Protein AF-A0A938ENZ3-F1 (afdb_monomer)

Solvent-accessible surface area (backbone atoms only — not comparable to full-atom values): 5505 Å² total; per-residue (Å²): 132,90,77,80,47,74,41,58,56,51,38,52,50,53,47,48,68,53,47,51,57,51,51,48,54,50,50,55,50,48,54,49,38,52,46,20,44,28,59,21,42,69,31,79,98,47,103,47,74,38,83,56,72,32,67,70,53,24,50,49,37,61,70,53,47,46,56,52,54,51,50,54,49,51,51,52,48,47,67,54,48,53,56,53,45,52,49,41,47,52,52,41,56,54,57,55,63,74,74,110

pLDDT: mean 84.16, std 10.74, range [41.88, 94.94]

Foldseek 3Di:
DPCCDPLVVQLVVVCCVPVVVVCVVVVVLLVQQLVCQAAWADRPPDPDGGPGGDPVSSVCCVPPVSVVVVVVVVVVVCVVSVVVSVVSNVVSVVVVVVVD

Mean predicted aligned error: 7.6 Å

Sequence (100 aa):
MSGDTRGERLANTIAAIIGIPLALVFGVWMIWITWTAFAGGQAPYFPIAFDGVSIGRGLLWLIVVDPIVMTVAYWIFMLVMLPVIGLAAGAGALADRRRK

Secondary structure (DSSP, 8-state):
-----HHHHHHHHHHHHHHHHHHHHHHHHHHHHHHHHHH-EEPTTSS-EE-S--HHHHHHIIIIIHHHHHHHHHHHHHHHHHHHHHHHHHHHHHHHHTT-

Radius of gyration: 20.04 Å; Cα contacts (8 Å, |Δi|>4): 64; chains: 1; bounding box: 52×17×56 Å

Nearest PDB structures (foldseek):
  3x39-assembly2_B-3  TM=3.668E-01  e=1.898E+00  Pseudomonas aeruginosa PAO1
  6eml-assembly1_B  TM=2.793E-01  e=8.162E+00  Saccharomyces cerevisiae S288C

Structure (mmCIF, N/CA/C/O backbone):
data_AF-A0A938ENZ3-F1
#
_entry.id   AF-A0A938ENZ3-F1
#
loop_
_atom_site.group_PDB
_atom_site.id
_atom_site.type_symbol
_atom_site.label_atom_id
_atom_site.label_alt_id
_atom_site.label_comp_id
_atom_site.label_asym_id
_atom_site.label_entity_id
_atom_site.label_seq_id
_atom_site.pdbx_PDB_ins_code
_atom_site.Cartn_x
_atom_site.Cartn_y
_atom_site.Cartn_z
_atom_site.occupancy
_atom_site.B_iso_or_equiv
_atom_site.auth_seq_id
_atom_site.auth_comp_id
_atom_site.auth_asym_id
_atom_site.auth_atom_id
_atom_site.pdbx_PDB_model_num
ATOM 1 N N . MET A 1 1 ? 34.687 -5.821 -14.947 1.00 41.88 1 MET A N 1
ATOM 2 C CA . MET A 1 1 ? 34.359 -4.750 -15.912 1.00 41.88 1 MET A CA 1
ATOM 3 C C . MET A 1 1 ? 32.852 -4.566 -15.903 1.00 41.88 1 MET A C 1
ATOM 5 O O . MET A 1 1 ? 32.142 -5.436 -16.384 1.00 41.88 1 MET A O 1
ATOM 9 N N . SER A 1 2 ? 32.380 -3.502 -15.252 1.00 49.41 2 SER A N 1
ATOM 10 C CA . SER A 1 2 ? 30.967 -3.144 -15.106 1.00 49.41 2 SER A CA 1
ATOM 11 C C . SER A 1 2 ? 30.416 -2.636 -16.442 1.00 49.41 2 SER A C 1
ATOM 13 O O . SER A 1 2 ? 30.485 -1.444 -16.745 1.00 49.41 2 SER A O 1
ATOM 15 N N . GLY A 1 3 ? 29.927 -3.552 -17.274 1.00 48.31 3 GLY A N 1
ATOM 16 C CA . GLY A 1 3 ? 29.138 -3.217 -18.454 1.00 48.31 3 GLY A CA 1
ATOM 17 C C . GLY A 1 3 ? 27.719 -2.880 -18.029 1.00 48.31 3 GLY A C 1
ATOM 18 O O . GLY A 1 3 ? 26.822 -3.673 -18.259 1.00 48.31 3 GLY A O 1
ATOM 19 N N . ASP A 1 4 ? 27.554 -1.736 -17.371 1.00 58.47 4 ASP A N 1
ATOM 20 C CA . ASP A 1 4 ? 26.260 -1.161 -17.014 1.00 58.47 4 ASP A CA 1
ATOM 21 C C . ASP A 1 4 ? 25.587 -0.749 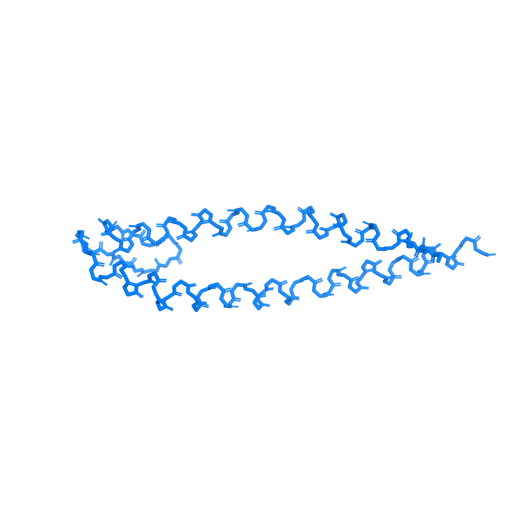-18.331 1.00 58.47 4 ASP A C 1
ATOM 23 O O . ASP A 1 4 ? 25.880 0.299 -18.924 1.00 58.47 4 ASP A O 1
ATOM 27 N N . THR A 1 5 ? 24.816 -1.674 -18.900 1.00 67.94 5 THR A N 1
ATOM 28 C CA . THR A 1 5 ? 24.294 -1.516 -20.256 1.00 67.94 5 THR A CA 1
ATOM 29 C C . THR A 1 5 ? 23.236 -0.423 -20.234 1.00 67.94 5 THR A C 1
ATOM 31 O O . THR A 1 5 ? 22.451 -0.293 -19.301 1.00 67.94 5 THR A O 1
ATOM 34 N N . ARG A 1 6 ? 23.174 0.404 -21.280 1.00 66.00 6 ARG A N 1
ATOM 35 C CA . ARG A 1 6 ? 22.204 1.510 -21.400 1.00 66.00 6 ARG A CA 1
ATOM 36 C C . ARG A 1 6 ? 20.750 1.081 -21.108 1.00 66.00 6 ARG A C 1
ATOM 38 O O . ARG A 1 6 ? 19.950 1.909 -20.679 1.00 66.00 6 ARG A O 1
ATOM 45 N N . GLY A 1 7 ? 20.435 -0.202 -21.316 1.00 66.50 7 GLY A N 1
ATOM 46 C CA . GLY A 1 7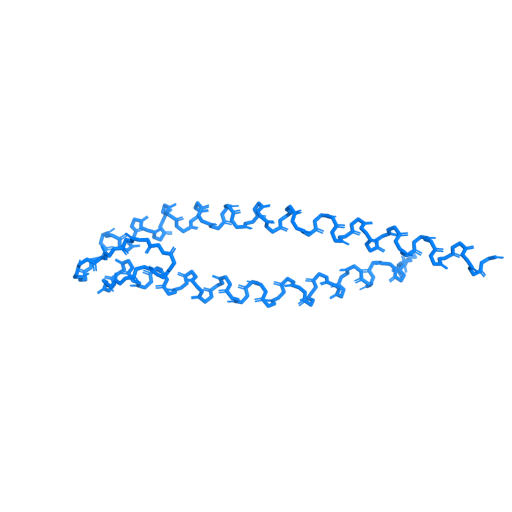 ? 19.171 -0.840 -20.948 1.00 66.50 7 GLY A CA 1
ATOM 47 C C . GLY A 1 7 ? 18.910 -0.928 -19.438 1.00 66.50 7 GLY A C 1
ATOM 48 O O . GLY A 1 7 ? 17.797 -0.620 -19.027 1.00 66.50 7 GLY A O 1
ATOM 49 N N . GLU A 1 8 ? 19.905 -1.250 -18.604 1.00 70.88 8 GLU A N 1
ATOM 50 C CA . GLU A 1 8 ? 19.770 -1.252 -17.133 1.00 70.88 8 GLU A CA 1
ATOM 51 C C . GLU A 1 8 ? 19.472 0.148 -16.599 1.00 70.88 8 GLU A C 1
ATOM 53 O O . GLU A 1 8 ? 18.591 0.325 -15.759 1.00 70.88 8 GLU A O 1
ATOM 58 N N . ARG A 1 9 ? 20.134 1.171 -17.152 1.00 77.44 9 ARG A N 1
ATOM 59 C CA . ARG A 1 9 ? 19.866 2.569 -16.785 1.00 77.44 9 ARG A CA 1
ATOM 60 C C . ARG A 1 9 ? 18.448 2.992 -17.147 1.00 77.44 9 ARG A C 1
ATOM 62 O O . ARG A 1 9 ? 17.775 3.591 -16.318 1.00 77.44 9 ARG A O 1
ATOM 69 N N . LEU A 1 10 ? 17.980 2.652 -18.351 1.00 75.94 10 LEU A N 1
ATOM 70 C CA . LEU A 1 10 ? 16.608 2.942 -18.779 1.00 75.94 10 LEU A CA 1
ATOM 71 C C . LEU A 1 10 ? 15.578 2.207 -17.917 1.00 75.94 10 LEU A C 1
ATOM 73 O O . LEU A 1 10 ? 14.618 2.832 -17.475 1.00 75.94 10 LEU A O 1
ATOM 77 N N . ALA A 1 11 ? 15.790 0.920 -17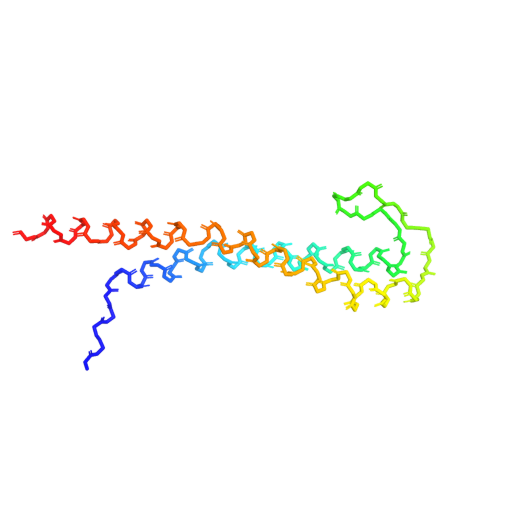.634 1.00 73.31 11 ALA A N 1
ATOM 78 C CA . ALA A 1 11 ? 14.909 0.142 -16.770 1.00 73.31 11 ALA A CA 1
ATOM 79 C C . ALA A 1 11 ? 14.842 0.734 -15.353 1.00 73.31 11 ALA A C 1
ATOM 81 O O . ALA A 1 11 ? 13.745 0.949 -14.840 1.00 73.31 11 ALA A O 1
ATOM 82 N N . ASN A 1 12 ? 15.986 1.095 -14.761 1.00 81.06 12 ASN A N 1
ATOM 83 C CA . ASN A 1 12 ? 16.034 1.746 -13.449 1.00 81.06 12 ASN A CA 1
ATOM 84 C C . ASN A 1 12 ? 15.370 3.127 -13.451 1.00 81.06 12 ASN A C 1
ATOM 86 O O . ASN A 1 12 ? 14.648 3.460 -12.516 1.00 81.06 12 ASN A O 1
ATOM 90 N N . THR A 1 13 ? 15.572 3.938 -14.494 1.00 84.56 13 THR A N 1
ATOM 91 C CA . THR A 1 13 ? 14.914 5.247 -14.605 1.00 84.56 13 THR A CA 1
ATOM 92 C C . THR A 1 13 ? 13.398 5.105 -14.736 1.00 84.56 13 THR A C 1
ATOM 94 O O . THR A 1 13 ? 12.667 5.796 -14.032 1.00 84.56 13 THR A O 1
ATOM 97 N N . ILE A 1 14 ? 12.909 4.188 -15.576 1.00 81.88 14 ILE A N 1
ATOM 98 C CA . ILE A 1 14 ? 11.469 3.928 -15.731 1.00 81.88 14 ILE A CA 1
ATOM 99 C C . ILE A 1 14 ? 10.877 3.415 -14.413 1.00 81.88 14 ILE A C 1
ATOM 101 O O . ILE A 1 14 ? 9.833 3.899 -13.976 1.00 81.88 14 ILE A O 1
ATOM 105 N N . ALA A 1 15 ? 11.573 2.493 -13.745 1.00 80.62 15 ALA A N 1
ATOM 106 C CA . ALA A 1 15 ? 11.167 1.977 -12.446 1.00 80.62 15 ALA A CA 1
ATOM 107 C C . ALA A 1 15 ? 11.096 3.071 -11.378 1.00 80.62 15 ALA A C 1
ATOM 109 O O . ALA A 1 15 ? 10.150 3.085 -10.600 1.00 80.62 15 ALA A O 1
ATOM 110 N N . ALA A 1 16 ? 12.038 4.014 -11.356 1.00 84.94 16 ALA A N 1
ATOM 111 C CA . ALA A 1 16 ? 12.006 5.133 -10.421 1.00 84.94 16 ALA A CA 1
ATOM 112 C C . ALA A 1 16 ? 10.855 6.109 -10.725 1.00 84.94 16 ALA A C 1
ATOM 114 O O . ALA A 1 16 ? 10.134 6.506 -9.811 1.00 84.94 16 ALA A O 1
ATOM 115 N N . ILE A 1 17 ? 10.648 6.459 -12.001 1.00 88.19 17 ILE A N 1
ATOM 116 C CA . ILE A 1 17 ? 9.602 7.403 -12.430 1.00 88.19 17 ILE A CA 1
ATOM 117 C C . ILE A 1 17 ? 8.203 6.874 -12.111 1.00 88.19 17 ILE A C 1
ATOM 119 O O . ILE A 1 17 ? 7.338 7.650 -11.723 1.00 88.19 17 ILE A O 1
ATOM 123 N N . ILE A 1 18 ? 7.971 5.572 -12.272 1.00 85.19 18 ILE A N 1
ATOM 124 C CA . ILE A 1 18 ? 6.661 4.965 -12.007 1.00 85.19 18 ILE A CA 1
ATOM 125 C C . ILE A 1 18 ? 6.554 4.545 -10.539 1.00 85.19 18 ILE A C 1
ATOM 127 O O . ILE A 1 18 ? 5.559 4.827 -9.876 1.00 85.19 18 ILE A O 1
ATOM 131 N N . GLY A 1 19 ? 7.586 3.887 -10.017 1.00 84.75 19 GLY A N 1
ATOM 132 C CA . GLY A 1 19 ? 7.577 3.271 -8.697 1.00 84.75 19 GLY A CA 1
ATOM 133 C C . GLY A 1 19 ? 7.513 4.275 -7.554 1.00 84.75 19 GLY A C 1
ATOM 134 O O . GLY A 1 19 ? 6.749 4.059 -6.618 1.00 84.75 19 GLY A O 1
ATOM 135 N N . ILE A 1 20 ? 8.257 5.386 -7.627 1.00 87.94 20 ILE A N 1
ATOM 136 C CA . ILE A 1 20 ? 8.297 6.367 -6.530 1.00 87.94 20 ILE A CA 1
ATOM 137 C C . ILE A 1 20 ? 6.934 7.053 -6.340 1.00 87.94 20 ILE A C 1
ATOM 139 O O . ILE A 1 20 ? 6.422 7.015 -5.219 1.00 87.94 20 ILE A O 1
ATOM 143 N N . PRO A 1 21 ? 6.291 7.635 -7.375 1.00 90.88 21 PRO A N 1
ATOM 144 C CA . PRO A 1 21 ? 4.968 8.233 -7.205 1.00 90.88 21 PRO A CA 1
ATOM 145 C C . PRO A 1 21 ? 3.929 7.224 -6.726 1.00 90.88 21 PRO A C 1
ATOM 147 O O . PRO A 1 21 ? 3.128 7.546 -5.851 1.00 90.88 21 PRO A O 1
ATOM 150 N N . LEU A 1 22 ? 3.965 5.994 -7.249 1.00 87.62 22 LEU A N 1
ATOM 151 C CA . LEU A 1 22 ? 3.022 4.957 -6.845 1.00 87.62 22 LEU A CA 1
ATOM 152 C C . LEU A 1 22 ? 3.194 4.588 -5.365 1.00 87.62 22 LEU A C 1
ATOM 154 O O . LEU A 1 22 ? 2.207 4.504 -4.638 1.00 87.62 22 LEU A O 1
ATOM 158 N N . ALA A 1 23 ? 4.439 4.432 -4.907 1.00 86.25 23 ALA A N 1
ATOM 159 C CA . ALA A 1 23 ? 4.751 4.154 -3.510 1.00 86.25 23 ALA A CA 1
ATOM 160 C C . ALA A 1 23 ? 4.296 5.289 -2.583 1.00 86.25 23 ALA A C 1
ATOM 162 O O . ALA A 1 23 ? 3.752 5.021 -1.514 1.00 86.25 23 ALA A O 1
ATOM 163 N N . LEU A 1 24 ? 4.465 6.550 -2.996 1.00 92.00 24 LEU A N 1
ATOM 164 C CA . LEU A 1 24 ? 4.002 7.708 -2.226 1.00 92.00 24 LEU A CA 1
ATOM 165 C C . LEU A 1 24 ? 2.477 7.751 -2.121 1.00 92.00 24 LEU A C 1
ATOM 167 O O . LEU A 1 24 ? 1.949 7.884 -1.019 1.00 92.00 24 LEU A O 1
ATOM 171 N N . VAL A 1 25 ? 1.766 7.602 -3.243 1.00 91.62 25 VAL A N 1
ATOM 172 C CA . VAL A 1 25 ? 0.294 7.581 -3.260 1.00 91.62 25 VAL A CA 1
ATOM 173 C C . VAL A 1 25 ? -0.229 6.445 -2.386 1.00 91.62 25 VAL A C 1
ATOM 175 O O . VAL A 1 25 ? -1.117 6.659 -1.562 1.00 91.62 25 VAL A O 1
ATOM 178 N N . PHE A 1 26 ? 0.360 5.256 -2.517 1.00 90.25 26 PHE A N 1
ATOM 179 C CA . PHE A 1 26 ? -0.033 4.097 -1.731 1.00 90.25 26 PHE A CA 1
ATOM 180 C C . PHE A 1 26 ? 0.274 4.278 -0.240 1.00 90.25 26 PHE A C 1
ATOM 182 O O . PHE A 1 26 ? -0.564 3.964 0.599 1.00 90.25 26 PHE A O 1
ATOM 189 N N . GLY A 1 27 ? 1.435 4.838 0.103 1.00 91.00 27 GLY A N 1
ATOM 190 C CA . GLY A 1 27 ? 1.820 5.122 1.484 1.00 91.00 27 GLY A CA 1
ATOM 191 C C . GLY A 1 27 ? 0.897 6.138 2.155 1.00 91.00 27 GLY A C 1
ATOM 192 O O . GLY A 1 27 ? 0.438 5.906 3.270 1.00 91.00 27 GLY A O 1
ATOM 193 N N . VAL A 1 28 ? 0.561 7.232 1.465 1.00 93.69 28 VAL A N 1
ATOM 194 C CA . VAL A 1 28 ? -0.393 8.235 1.970 1.00 93.69 28 VAL A CA 1
ATOM 195 C C . VAL A 1 28 ? -1.777 7.619 2.159 1.00 93.69 28 VAL A C 1
ATOM 197 O O . VAL A 1 28 ? -2.413 7.838 3.190 1.00 93.69 28 VAL A O 1
ATOM 200 N N . TRP A 1 29 ? -2.234 6.824 1.191 1.00 92.38 29 TRP A N 1
ATOM 201 C CA . TRP A 1 29 ? -3.520 6.145 1.284 1.00 92.38 29 TRP A CA 1
ATOM 202 C C . TRP A 1 29 ? -3.569 5.141 2.446 1.00 92.38 29 TRP A C 1
ATOM 204 O O . TRP A 1 29 ? -4.538 5.150 3.203 1.00 92.38 29 TRP A O 1
ATOM 214 N N . MET A 1 30 ? -2.506 4.353 2.643 1.00 91.62 30 MET A N 1
ATOM 215 C CA . MET A 1 30 ? -2.360 3.435 3.778 1.00 91.62 30 MET A CA 1
ATOM 216 C C . MET A 1 30 ? -2.420 4.178 5.113 1.00 91.62 30 MET A C 1
ATOM 218 O O . MET A 1 30 ? -3.219 3.840 5.976 1.00 91.62 30 MET A O 1
ATOM 222 N N . ILE A 1 31 ? -1.645 5.252 5.272 1.00 92.56 31 ILE A N 1
ATOM 223 C CA . ILE A 1 31 ? -1.666 6.050 6.506 1.00 92.56 31 ILE A CA 1
ATOM 224 C C . ILE A 1 31 ? -3.073 6.592 6.778 1.00 92.56 31 ILE A C 1
ATOM 226 O O . ILE A 1 31 ? -3.540 6.552 7.917 1.00 92.56 31 ILE A O 1
ATOM 230 N N . TRP A 1 32 ? -3.767 7.076 5.744 1.00 92.56 32 TRP A N 1
ATOM 231 C CA . TRP A 1 32 ? -5.124 7.587 5.893 1.00 92.56 32 TRP A CA 1
ATOM 232 C C . TRP A 1 32 ? -6.099 6.483 6.318 1.00 92.56 32 TRP A C 1
ATOM 234 O O . TRP A 1 32 ? -6.836 6.663 7.287 1.00 92.56 32 TRP A O 1
ATOM 244 N N . ILE A 1 33 ? -6.099 5.320 5.666 1.00 91.81 33 ILE A N 1
ATOM 245 C CA . ILE A 1 33 ? -7.031 4.256 6.049 1.00 91.81 33 ILE A CA 1
ATOM 246 C C . ILE A 1 33 ? -6.741 3.717 7.455 1.00 91.81 33 ILE A C 1
ATOM 248 O O . ILE A 1 33 ? -7.671 3.577 8.253 1.00 91.81 33 ILE A O 1
ATOM 252 N N . THR A 1 34 ? -5.469 3.540 7.816 1.00 92.56 34 THR A N 1
ATOM 253 C CA . THR A 1 34 ? -5.071 3.154 9.173 1.00 92.56 34 THR A CA 1
ATOM 254 C C . THR A 1 34 ? -5.534 4.206 10.181 1.00 92.56 34 THR A C 1
ATOM 256 O O . THR A 1 34 ? -6.115 3.860 11.208 1.00 92.56 34 THR A O 1
ATOM 259 N N . TRP A 1 35 ? -5.397 5.500 9.870 1.00 92.88 35 TRP A N 1
ATOM 260 C CA . TRP A 1 35 ? -5.942 6.574 10.704 1.00 92.88 35 TRP A CA 1
ATOM 261 C C . TRP A 1 35 ? -7.458 6.452 10.896 1.00 92.88 35 TRP A C 1
ATOM 263 O O . TRP A 1 35 ? -7.930 6.538 12.029 1.00 92.88 35 TRP A O 1
ATOM 273 N N . THR A 1 36 ? -8.228 6.192 9.833 1.00 93.00 36 THR A N 1
ATOM 274 C CA . THR A 1 36 ? -9.686 5.999 9.956 1.00 93.00 36 THR A CA 1
ATOM 275 C C . THR A 1 36 ? -10.047 4.781 10.808 1.00 93.00 36 THR A C 1
ATOM 277 O O . THR A 1 36 ? -11.043 4.816 11.530 1.00 93.00 36 THR A O 1
ATOM 280 N N . ALA A 1 37 ? -9.212 3.737 10.823 1.00 91.94 37 ALA A N 1
ATOM 281 C CA . ALA A 1 37 ? -9.410 2.592 11.707 1.00 91.94 37 ALA A CA 1
ATOM 282 C C . ALA A 1 37 ? -9.272 2.980 13.194 1.00 91.94 37 ALA A C 1
ATOM 284 O O . ALA A 1 37 ? -10.049 2.493 14.023 1.00 91.94 37 ALA A O 1
AT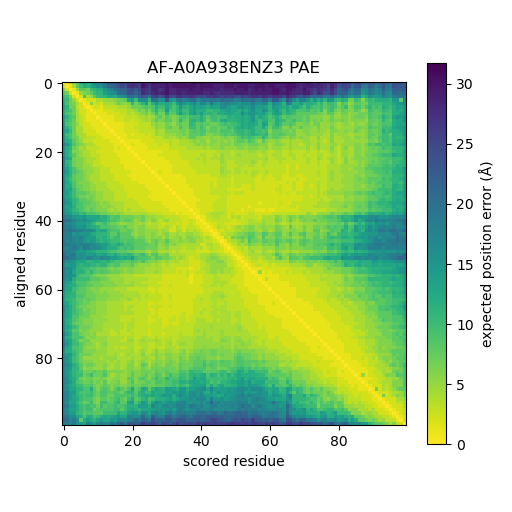OM 285 N N . PHE A 1 38 ? -8.353 3.895 13.534 1.00 94.25 38 PHE A N 1
ATOM 286 C CA . PHE A 1 38 ? -8.183 4.416 14.897 1.00 94.25 38 PHE A CA 1
ATOM 287 C C . PHE A 1 38 ? -9.234 5.461 15.274 1.00 94.25 38 PHE A C 1
ATOM 289 O O . PHE A 1 38 ? -9.895 5.314 16.300 1.00 94.25 38 PHE A O 1
ATOM 296 N N . ALA A 1 39 ? -9.378 6.513 14.470 1.00 93.31 39 ALA A N 1
ATOM 297 C CA . ALA A 1 39 ? -10.160 7.700 14.808 1.00 93.31 39 ALA A CA 1
ATOM 298 C C . ALA A 1 39 ? -11.655 7.582 14.463 1.00 93.31 39 ALA A C 1
ATOM 300 O O . ALA A 1 39 ? -12.456 8.384 14.941 1.00 93.31 39 ALA A O 1
ATOM 301 N N . GLY A 1 40 ? -12.029 6.587 13.656 1.00 88.81 40 GLY A N 1
ATOM 302 C CA . GLY A 1 40 ? -13.352 6.519 13.046 1.00 88.81 40 GLY A CA 1
ATOM 303 C C . GLY A 1 40 ? -13.442 7.377 11.778 1.00 88.81 40 GLY A C 1
ATOM 304 O O . GLY A 1 40 ? -12.535 8.144 11.448 1.00 88.81 40 GLY A O 1
ATOM 305 N N . GLY A 1 41 ? -14.542 7.224 11.046 1.00 90.06 41 GLY A N 1
ATOM 306 C CA . GLY A 1 41 ? -14.795 7.868 9.760 1.00 90.06 41 GLY A CA 1
ATOM 307 C C . GLY A 1 41 ? -14.946 6.872 8.611 1.00 90.06 41 GLY A C 1
ATOM 308 O O . GLY A 1 41 ? -14.912 5.655 8.793 1.00 90.06 41 GLY A O 1
ATOM 309 N N . GLN A 1 42 ? -15.133 7.405 7.407 1.00 90.75 42 GLN A N 1
ATOM 310 C CA . GLN A 1 42 ? -15.251 6.598 6.197 1.00 90.75 42 GLN A CA 1
ATOM 311 C C . GLN A 1 42 ? -13.867 6.147 5.730 1.00 90.75 42 GLN A C 1
ATOM 313 O O . GLN A 1 42 ? -13.009 6.986 5.449 1.00 90.75 42 GLN A O 1
ATOM 318 N N . ALA A 1 43 ? -13.670 4.836 5.587 1.00 85.44 43 ALA A N 1
ATOM 319 C CA . ALA A 1 43 ? -12.455 4.306 4.988 1.00 85.44 43 ALA A CA 1
ATOM 320 C C . ALA A 1 43 ? -12.368 4.745 3.509 1.00 85.44 43 ALA A C 1
ATOM 322 O O . ALA A 1 43 ? -13.308 4.506 2.741 1.00 85.44 43 ALA A O 1
ATOM 323 N N . PRO A 1 44 ? -11.272 5.392 3.072 1.00 81.81 44 PRO A N 1
ATOM 324 C CA . PRO A 1 44 ? -11.161 5.895 1.708 1.00 81.81 44 PRO A CA 1
ATOM 325 C C . PRO A 1 44 ? -11.157 4.734 0.706 1.00 81.81 44 PRO A C 1
ATOM 327 O O . PRO A 1 44 ? -10.331 3.828 0.802 1.00 81.81 44 PRO A O 1
ATOM 330 N N . TYR A 1 45 ? -12.064 4.794 -0.275 1.00 82.56 45 TYR A N 1
ATOM 331 C CA . TYR A 1 45 ? -12.277 3.784 -1.327 1.00 82.56 45 TYR A CA 1
ATOM 332 C C . TYR A 1 45 ? -12.810 2.419 -0.858 1.00 82.56 45 TYR A C 1
ATOM 334 O O . TYR A 1 45 ? -12.964 1.518 -1.681 1.00 82.56 45 TYR A O 1
ATOM 342 N N . PHE A 1 46 ? -13.175 2.275 0.418 1.00 79.81 46 PHE A N 1
ATOM 343 C CA . PHE A 1 46 ? -13.936 1.126 0.909 1.00 79.81 46 PHE A CA 1
ATOM 344 C C . PHE A 1 46 ? -15.354 1.556 1.291 1.00 79.81 46 PHE A C 1
ATOM 346 O O . PHE A 1 46 ? -15.526 2.632 1.860 1.00 79.81 46 PHE A O 1
ATOM 353 N N . PRO A 1 47 ? -16.382 0.723 1.061 1.00 83.81 47 PRO A N 1
ATOM 354 C CA . PRO A 1 47 ? -17.750 0.994 1.502 1.00 83.81 47 PRO A CA 1
ATOM 355 C C . PRO A 1 47 ? -17.938 0.673 2.999 1.00 83.81 47 PRO A C 1
ATOM 357 O O . PRO A 1 47 ? -18.956 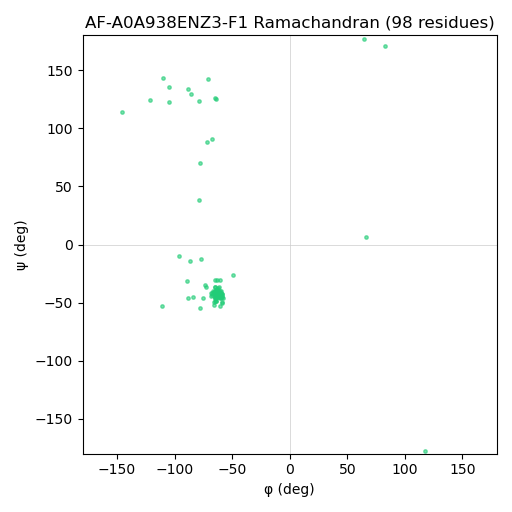0.118 3.396 1.00 83.81 47 PRO A O 1
ATOM 360 N N . ILE A 1 48 ? -16.936 0.970 3.831 1.00 84.94 48 ILE A N 1
ATOM 361 C CA . ILE A 1 48 ? -16.915 0.651 5.262 1.00 84.94 48 ILE A CA 1
ATOM 362 C C . ILE A 1 48 ? -16.766 1.958 6.041 1.00 84.94 48 ILE A C 1
ATOM 364 O O . ILE A 1 48 ? -15.821 2.716 5.818 1.00 84.94 48 ILE A O 1
ATOM 368 N N . ALA A 1 49 ? -17.703 2.203 6.954 1.00 87.75 49 ALA A N 1
ATOM 369 C CA . ALA A 1 49 ? -17.652 3.306 7.901 1.00 87.75 49 ALA A CA 1
ATOM 370 C C . ALA A 1 49 ? -17.275 2.773 9.283 1.00 87.75 49 ALA A C 1
ATOM 372 O O . ALA A 1 49 ? -17.787 1.745 9.730 1.00 87.75 49 ALA A O 1
ATOM 373 N N . PHE A 1 50 ? -16.369 3.472 9.954 1.00 89.06 50 PHE A N 1
ATOM 374 C CA . PHE A 1 50 ? -15.962 3.163 11.313 1.00 89.06 50 PHE A CA 1
ATOM 375 C C . PHE A 1 50 ? -16.569 4.165 12.284 1.00 89.06 50 PHE A C 1
ATOM 377 O O . PHE A 1 50 ? -16.293 5.360 12.200 1.00 89.06 50 PHE A O 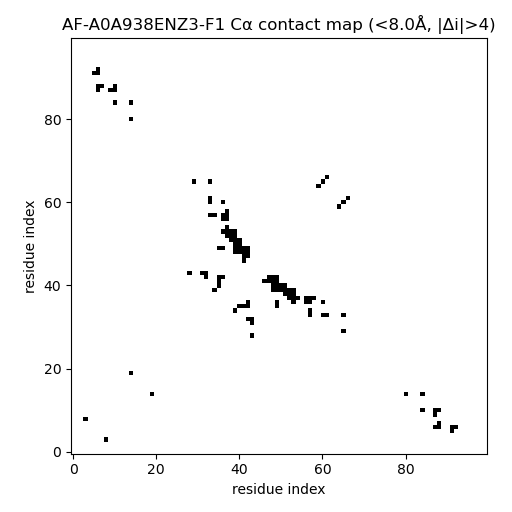1
ATOM 384 N N . ASP A 1 51 ? -17.327 3.673 13.257 1.00 89.62 51 ASP A N 1
ATOM 385 C CA . ASP A 1 51 ? -17.890 4.529 14.297 1.00 89.62 51 ASP A CA 1
ATOM 386 C C . ASP A 1 51 ? -16.925 4.676 15.477 1.00 89.62 51 ASP A C 1
ATOM 388 O O . ASP A 1 51 ? -16.355 3.690 15.964 1.00 89.62 51 ASP A O 1
ATOM 392 N N . GLY A 1 52 ? -16.758 5.921 15.932 1.00 88.12 52 GLY A N 1
ATOM 393 C CA . GLY A 1 52 ? -15.999 6.291 17.129 1.00 88.12 52 GLY A CA 1
ATOM 394 C C . GLY A 1 52 ? -14.497 5.991 17.083 1.00 88.12 52 GLY A C 1
ATOM 395 O O . GLY A 1 52 ? -13.975 5.399 16.139 1.00 88.12 52 GLY A O 1
ATOM 396 N N . VAL A 1 53 ? -13.795 6.386 18.147 1.00 92.56 53 VAL A N 1
ATOM 397 C CA . VAL A 1 53 ? -12.361 6.115 18.330 1.00 92.56 53 VAL A CA 1
ATOM 398 C C . VAL A 1 53 ? -12.175 4.737 18.971 1.00 92.56 53 VAL A C 1
ATOM 400 O O . VAL A 1 53 ? -12.785 4.449 19.999 1.00 92.56 53 VAL A O 1
ATOM 403 N N . SER A 1 54 ? -11.324 3.881 18.396 1.00 93.94 54 SER 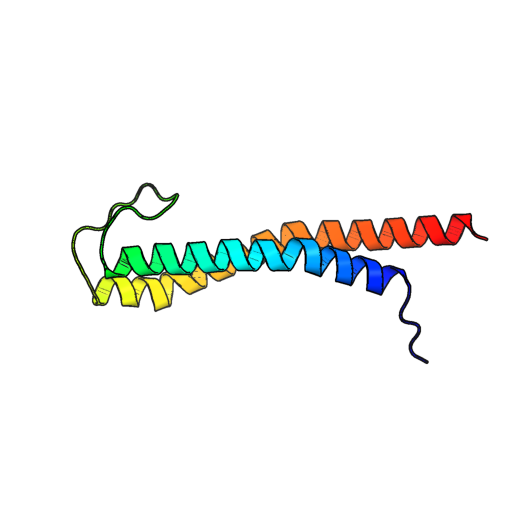A N 1
ATOM 404 C CA . SER A 1 54 ? -11.052 2.537 18.926 1.00 93.94 54 SER A CA 1
ATOM 405 C C . 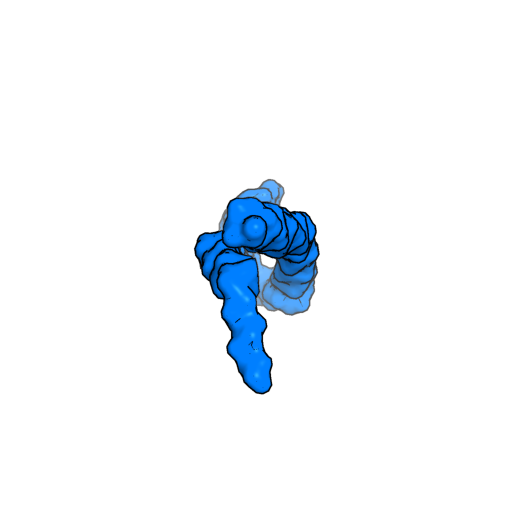SER A 1 54 ? -9.607 2.098 18.701 1.00 93.94 54 SER A C 1
ATOM 407 O O . SER A 1 54 ? -9.179 1.837 17.576 1.00 93.94 54 SER A O 1
ATOM 409 N N . ILE A 1 55 ? -8.865 1.943 19.803 1.00 92.62 55 ILE A N 1
ATOM 410 C CA . ILE A 1 55 ? -7.473 1.469 19.781 1.00 92.62 55 ILE A CA 1
ATOM 411 C C . ILE A 1 55 ? -7.406 0.002 19.341 1.00 92.62 55 ILE A C 1
ATOM 413 O O . ILE A 1 55 ? -6.568 -0.347 18.518 1.00 92.62 55 ILE A O 1
ATOM 417 N N . GLY A 1 56 ? -8.301 -0.856 19.844 1.00 93.38 56 GLY A N 1
ATOM 418 C CA . GLY A 1 56 ? -8.300 -2.284 19.505 1.00 93.38 56 GLY A CA 1
ATOM 419 C C . GLY A 1 56 ? -8.544 -2.536 18.016 1.00 93.38 56 GLY A C 1
ATOM 420 O O . GLY A 1 56 ? -7.851 -3.347 17.406 1.00 93.38 56 GLY A O 1
ATOM 421 N N . ARG A 1 57 ? -9.473 -1.784 17.409 1.00 92.25 57 ARG A N 1
ATOM 422 C CA . ARG A 1 57 ? -9.726 -1.837 15.963 1.00 92.25 57 ARG A CA 1
ATOM 423 C C . ARG A 1 57 ? -8.518 -1.348 15.170 1.00 92.25 57 ARG A C 1
ATOM 425 O O . ARG A 1 57 ? -8.111 -2.023 14.231 1.00 92.25 57 ARG A O 1
ATOM 432 N N . GLY A 1 58 ? -7.932 -0.219 15.570 1.00 93.00 58 GLY A N 1
ATOM 433 C CA . GLY A 1 58 ? -6.737 0.318 14.923 1.00 93.00 58 GLY A CA 1
ATOM 434 C C . GLY A 1 58 ? -5.536 -0.631 14.993 1.00 93.00 58 GLY A C 1
ATOM 435 O O . GLY A 1 58 ? -4.866 -0.835 13.987 1.00 93.00 58 GLY A O 1
ATOM 436 N N . LEU A 1 59 ? -5.295 -1.283 16.137 1.00 94.94 59 LEU A N 1
ATOM 437 C CA . LEU A 1 59 ? -4.213 -2.264 16.284 1.00 94.94 59 LEU A CA 1
ATOM 438 C C . LEU A 1 59 ? -4.459 -3.537 15.468 1.00 94.94 59 LEU A C 1
ATOM 440 O O . LEU A 1 59 ? -3.535 -4.026 14.825 1.00 94.94 59 LEU A O 1
ATOM 444 N N . LEU A 1 60 ? -5.690 -4.061 15.453 1.00 93.00 60 LEU A N 1
ATOM 445 C CA . LEU A 1 60 ? -6.041 -5.204 14.604 1.00 93.00 60 LEU A CA 1
ATOM 446 C C . LEU A 1 60 ? -5.827 -4.862 13.129 1.00 93.00 60 LEU A C 1
ATOM 448 O O . LEU A 1 60 ? -5.260 -5.660 12.386 1.00 93.00 60 LEU A O 1
ATOM 452 N N . TRP A 1 61 ? -6.235 -3.662 12.719 1.00 92.50 61 TRP A N 1
ATOM 453 C CA . TRP A 1 61 ? -6.020 -3.174 11.365 1.00 92.50 61 TRP A CA 1
ATOM 454 C C . TRP A 1 61 ? -4.527 -3.101 11.025 1.00 92.50 61 TRP A C 1
ATOM 456 O O . TRP A 1 61 ? -4.088 -3.729 10.068 1.00 92.50 61 TRP A O 1
ATOM 466 N N . LEU A 1 62 ? -3.735 -2.430 11.861 1.00 93.69 62 LEU A N 1
ATOM 467 C CA . LEU A 1 62 ? -2.297 -2.248 11.660 1.00 93.69 62 LEU A CA 1
ATOM 468 C C . LEU A 1 62 ? -1.517 -3.575 11.626 1.00 93.69 62 LEU A C 1
ATOM 470 O O . LEU A 1 62 ? -0.550 -3.707 10.883 1.00 93.69 62 LEU A O 1
ATOM 474 N N . ILE A 1 63 ? -1.906 -4.560 12.439 1.00 94.06 63 ILE A N 1
ATOM 475 C CA . ILE A 1 63 ? -1.164 -5.825 12.579 1.00 94.06 63 ILE A CA 1
ATOM 476 C C . ILE A 1 63 ? -1.625 -6.879 11.568 1.00 94.06 63 ILE A C 1
ATOM 478 O O . ILE A 1 63 ? -0.826 -7.717 11.157 1.00 94.06 63 ILE A O 1
ATOM 482 N N . VAL A 1 64 ? -2.900 -6.873 11.175 1.00 94.56 64 VAL A N 1
ATOM 483 C CA . VAL A 1 64 ? -3.480 -7.927 10.327 1.00 94.56 64 VAL A CA 1
ATOM 484 C C . VAL A 1 64 ? -3.814 -7.400 8.941 1.00 94.56 64 VAL A C 1
ATOM 486 O O . VAL A 1 64 ? -3.385 -7.975 7.943 1.00 94.56 64 VAL A O 1
ATOM 489 N N . VAL A 1 65 ? -4.575 -6.310 8.865 1.00 91.44 65 VAL A N 1
ATOM 490 C CA . VAL A 1 65 ? -5.100 -5.804 7.593 1.00 91.44 65 VAL A CA 1
ATOM 491 C C . VAL A 1 65 ? -4.004 -5.118 6.787 1.00 91.44 65 VAL A C 1
ATOM 493 O O . VAL A 1 65 ? -3.849 -5.431 5.609 1.00 91.44 65 VAL A O 1
ATOM 496 N N . ASP A 1 66 ? -3.198 -4.259 7.409 1.00 91.38 66 ASP A N 1
ATOM 497 C CA . ASP A 1 66 ? -2.152 -3.512 6.708 1.00 91.38 66 ASP A CA 1
ATOM 498 C C . ASP A 1 66 ? -1.121 -4.429 6.020 1.00 91.38 66 ASP A C 1
ATOM 500 O O . ASP A 1 66 ? -0.841 -4.208 4.839 1.00 91.38 66 ASP A O 1
ATOM 504 N N . PRO A 1 67 ? -0.613 -5.512 6.650 1.00 94.12 67 PRO A N 1
ATOM 505 C CA . PRO A 1 67 ? 0.258 -6.472 5.971 1.00 94.12 67 PRO A CA 1
ATOM 506 C C . PRO A 1 67 ? -0.410 -7.199 4.802 1.00 94.12 67 PRO A C 1
ATOM 508 O O . PRO A 1 67 ? 0.234 -7.426 3.774 1.00 94.12 67 PRO A O 1
ATOM 511 N N . ILE A 1 68 ? -1.697 -7.549 4.919 1.00 93.25 68 ILE A N 1
ATOM 512 C CA . ILE A 1 68 ? -2.451 -8.179 3.825 1.00 93.25 68 ILE A CA 1
ATOM 513 C C . ILE A 1 68 ? -2.573 -7.199 2.656 1.00 93.25 68 ILE A C 1
ATOM 515 O O . ILE A 1 68 ? -2.257 -7.553 1.519 1.00 93.25 68 ILE A O 1
ATOM 519 N N . VAL A 1 69 ? -2.973 -5.957 2.931 1.00 89.69 69 VAL A N 1
ATOM 520 C CA . VAL A 1 69 ? -3.129 -4.906 1.920 1.00 89.69 69 VAL A CA 1
ATOM 521 C C . VAL A 1 69 ? -1.788 -4.586 1.252 1.00 89.69 69 VAL A C 1
ATOM 523 O O . VAL A 1 69 ? -1.727 -4.522 0.023 1.00 89.69 69 VAL A O 1
ATOM 526 N N . MET A 1 70 ? -0.696 -4.481 2.017 1.00 90.56 70 MET A N 1
ATOM 527 C CA . MET A 1 70 ? 0.657 -4.325 1.468 1.00 90.56 70 MET A CA 1
ATOM 528 C C . MET A 1 70 ? 1.065 -5.503 0.585 1.00 90.56 70 MET A C 1
ATOM 530 O O . MET A 1 70 ? 1.648 -5.295 -0.477 1.00 90.56 70 MET A O 1
ATOM 534 N N . THR A 1 71 ? 0.748 -6.732 0.993 1.00 93.31 71 THR A N 1
ATOM 535 C CA . THR A 1 71 ? 1.071 -7.928 0.207 1.00 93.31 71 THR A CA 1
ATOM 536 C C . THR A 1 71 ? 0.328 -7.907 -1.124 1.00 93.31 71 THR A C 1
ATOM 538 O O . THR A 1 71 ? 0.947 -8.060 -2.174 1.00 93.31 71 THR A O 1
ATOM 541 N N . VAL A 1 72 ? -0.979 -7.642 -1.113 1.00 90.88 72 VAL A N 1
ATOM 542 C CA . VAL A 1 72 ? -1.782 -7.533 -2.340 1.00 90.88 72 VAL A CA 1
ATOM 543 C C . VAL A 1 72 ? -1.258 -6.412 -3.241 1.00 90.88 72 VAL A C 1
ATOM 545 O O . VAL A 1 72 ? -1.107 -6.609 -4.446 1.00 90.88 72 VAL A O 1
ATOM 548 N N . ALA A 1 73 ? -0.913 -5.256 -2.677 1.00 88.00 73 ALA A N 1
ATOM 549 C CA . ALA A 1 73 ? -0.351 -4.146 -3.439 1.00 88.00 73 ALA A CA 1
ATOM 550 C C . ALA A 1 73 ? 1.015 -4.473 -4.048 1.00 88.00 73 ALA A C 1
ATOM 552 O O . ALA A 1 73 ? 1.255 -4.137 -5.206 1.00 88.00 73 ALA A O 1
ATOM 553 N N . TYR A 1 74 ? 1.882 -5.180 -3.319 1.00 88.75 74 TYR A N 1
ATOM 554 C CA . TYR A 1 74 ? 3.147 -5.686 -3.849 1.00 88.75 74 TYR A CA 1
ATOM 555 C C . TYR A 1 74 ? 2.921 -6.622 -5.043 1.00 88.75 74 TYR A C 1
ATOM 557 O O . TYR A 1 74 ? 3.603 -6.499 -6.059 1.00 88.75 74 TYR A O 1
ATOM 565 N N . TRP A 1 75 ? 1.923 -7.506 -4.969 1.00 92.88 75 TRP A N 1
ATOM 566 C CA . TRP A 1 75 ? 1.594 -8.417 -6.069 1.00 92.88 75 TRP A CA 1
ATOM 567 C C . TRP A 1 75 ? 1.095 -7.653 -7.295 1.00 92.88 75 TRP A C 1
ATOM 569 O O . TRP A 1 75 ? 1.569 -7.892 -8.405 1.00 92.88 75 TRP A O 1
ATOM 579 N N . ILE A 1 76 ? 0.189 -6.693 -7.100 1.00 88.44 76 ILE A N 1
ATOM 580 C CA . ILE A 1 76 ? -0.294 -5.815 -8.174 1.00 88.44 76 ILE A CA 1
ATOM 581 C C . ILE A 1 76 ? 0.877 -5.040 -8.789 1.00 88.44 76 ILE A C 1
ATOM 583 O O . ILE A 1 76 ? 1.007 -4.976 -10.011 1.00 88.44 76 ILE A O 1
ATOM 587 N N . PHE A 1 77 ? 1.769 -4.502 -7.957 1.00 86.81 77 PHE A N 1
ATOM 588 C CA . PHE A 1 77 ? 2.950 -3.780 -8.412 1.00 86.81 77 PHE A CA 1
ATOM 589 C C . PHE A 1 77 ? 3.865 -4.662 -9.261 1.00 86.81 77 PHE A C 1
ATOM 591 O O . PHE A 1 77 ? 4.284 -4.244 -10.338 1.00 86.81 77 PHE A O 1
ATOM 598 N N . MET A 1 78 ? 4.135 -5.897 -8.830 1.00 88.31 78 MET A N 1
ATOM 599 C CA . MET A 1 78 ? 4.917 -6.852 -9.615 1.00 88.31 78 MET A CA 1
ATOM 600 C C . MET A 1 78 ? 4.264 -7.169 -10.959 1.00 88.31 78 MET A C 1
ATOM 602 O O . MET A 1 78 ? 4.955 -7.177 -11.977 1.00 88.31 78 MET A O 1
ATOM 606 N N . LEU A 1 79 ? 2.946 -7.390 -10.986 1.00 89.25 79 LEU A N 1
ATOM 607 C CA . LEU A 1 79 ? 2.211 -7.666 -12.223 1.00 89.25 79 LEU A CA 1
ATOM 608 C C . LEU A 1 79 ? 2.306 -6.517 -13.234 1.00 89.25 79 LEU A C 1
ATOM 610 O O . LEU A 1 79 ? 2.300 -6.774 -14.433 1.00 89.25 79 LEU A O 1
ATOM 614 N N . VAL A 1 80 ? 2.430 -5.271 -12.771 1.00 85.25 80 VAL A N 1
ATOM 615 C CA . VAL A 1 80 ? 2.617 -4.097 -13.637 1.00 85.25 80 VAL A CA 1
ATOM 616 C C . VAL A 1 80 ? 4.085 -3.904 -14.019 1.00 85.25 80 VAL A C 1
ATOM 618 O O . VAL A 1 80 ? 4.403 -3.670 -15.184 1.00 85.25 80 VAL A O 1
ATOM 621 N N . MET A 1 81 ? 5.002 -4.022 -13.060 1.00 83.69 81 MET A N 1
ATOM 622 C CA . MET A 1 81 ? 6.417 -3.725 -13.275 1.00 83.69 81 MET A CA 1
ATOM 623 C C . MET A 1 81 ? 7.147 -4.784 -14.096 1.00 83.69 81 MET A C 1
ATOM 625 O O . MET A 1 81 ? 8.020 -4.431 -14.887 1.00 83.69 81 MET A O 1
ATOM 629 N N . LEU A 1 82 ? 6.797 -6.066 -13.958 1.00 86.56 82 LEU A N 1
ATOM 630 C CA . LEU A 1 82 ? 7.432 -7.139 -14.730 1.00 86.56 82 LEU A CA 1
ATOM 631 C C . LEU A 1 82 ? 7.271 -6.939 -16.254 1.00 86.56 82 LEU A C 1
ATOM 633 O O . LEU A 1 82 ? 8.288 -6.959 -16.953 1.00 86.56 82 LEU A O 1
ATOM 637 N N . PRO A 1 83 ? 6.063 -6.666 -16.793 1.00 84.94 83 PRO A N 1
ATOM 638 C CA . PRO A 1 83 ? 5.890 -6.299 -18.197 1.00 84.94 83 PRO A CA 1
ATOM 639 C C . PRO A 1 83 ? 6.671 -5.049 -18.599 1.00 84.94 83 PRO A C 1
ATOM 641 O O . PRO A 1 83 ? 7.288 -5.036 -19.661 1.00 84.94 83 PRO A O 1
ATOM 644 N N . VAL A 1 84 ? 6.675 -4.006 -17.763 1.00 83.62 84 VAL A N 1
ATOM 645 C CA . VAL A 1 84 ? 7.370 -2.741 -18.059 1.00 83.62 84 VAL A CA 1
ATOM 646 C C . VAL A 1 84 ? 8.874 -2.964 -18.212 1.00 83.62 84 VAL A C 1
ATOM 648 O O . VAL A 1 84 ? 9.473 -2.495 -19.180 1.00 83.62 84 VAL A O 1
ATOM 651 N N . ILE A 1 85 ? 9.479 -3.732 -17.304 1.00 80.31 85 ILE A N 1
ATOM 652 C CA . ILE A 1 85 ? 10.898 -4.096 -17.370 1.00 80.31 85 ILE A CA 1
ATOM 653 C C . ILE A 1 85 ? 11.171 -4.964 -18.606 1.00 80.31 85 ILE A C 1
ATOM 655 O O . ILE A 1 85 ? 12.126 -4.702 -19.339 1.00 80.31 85 ILE A O 1
ATOM 659 N N . GLY A 1 86 ? 10.315 -5.954 -18.885 1.00 82.44 86 GLY A N 1
ATOM 660 C CA . GLY A 1 86 ? 10.437 -6.813 -20.067 1.00 82.44 86 GLY A CA 1
ATOM 661 C C . GLY A 1 86 ? 10.374 -6.032 -21.386 1.00 82.44 86 GLY A C 1
ATOM 662 O O . GLY A 1 86 ? 11.202 -6.240 -22.275 1.00 82.44 86 GLY A O 1
ATOM 663 N N . LEU A 1 87 ? 9.445 -5.079 -21.496 1.00 82.75 87 LEU A N 1
ATOM 664 C CA . LEU A 1 87 ? 9.316 -4.190 -22.652 1.00 82.75 87 LEU A CA 1
ATOM 665 C C . LEU A 1 87 ? 10.519 -3.251 -22.789 1.00 82.75 87 LEU A C 1
ATOM 667 O O . LEU A 1 87 ? 11.023 -3.071 -23.897 1.00 82.75 87 LEU A O 1
ATOM 671 N N . ALA A 1 88 ? 11.016 -2.688 -21.685 1.00 78.38 88 ALA A N 1
ATOM 672 C CA . ALA A 1 88 ? 12.198 -1.828 -21.693 1.00 78.38 88 ALA A CA 1
ATOM 673 C C . ALA A 1 88 ? 13.452 -2.587 -22.163 1.00 78.38 88 ALA A C 1
ATOM 675 O O . ALA A 1 88 ? 14.203 -2.085 -23.005 1.00 78.38 88 ALA A O 1
ATOM 676 N N . ALA A 1 89 ? 13.643 -3.820 -21.685 1.00 77.62 89 ALA A N 1
ATOM 677 C CA . ALA A 1 89 ? 14.733 -4.690 -22.118 1.00 77.62 89 ALA A CA 1
ATOM 678 C C . ALA A 1 89 ? 14.617 -5.056 -23.611 1.00 77.62 89 ALA A C 1
ATOM 680 O O . ALA A 1 89 ? 15.593 -4.941 -24.358 1.00 77.62 89 ALA A O 1
ATOM 681 N N . GLY A 1 90 ? 13.417 -5.428 -24.073 1.00 78.94 90 GLY A N 1
ATOM 682 C CA . GLY A 1 90 ? 13.151 -5.744 -25.480 1.00 78.94 90 GLY A CA 1
ATOM 683 C C . GLY A 1 90 ? 13.369 -4.553 -26.420 1.00 78.94 90 GLY A C 1
ATOM 684 O O . GLY A 1 90 ? 14.007 -4.692 -27.467 1.00 78.94 90 GLY A O 1
ATOM 685 N N . ALA A 1 91 ? 12.911 -3.361 -26.030 1.00 78.31 91 ALA A N 1
ATOM 686 C CA . ALA A 1 91 ? 13.127 -2.126 -26.780 1.00 78.31 91 ALA A CA 1
ATOM 687 C C . ALA A 1 91 ? 14.618 -1.757 -26.863 1.00 78.31 91 ALA A C 1
ATOM 689 O O . ALA A 1 91 ? 15.102 -1.376 -27.931 1.00 78.31 91 ALA A O 1
ATOM 690 N N . GLY A 1 92 ? 15.363 -1.928 -25.765 1.00 73.75 92 GLY A N 1
ATOM 691 C CA . GLY A 1 92 ? 16.813 -1.733 -25.738 1.00 73.75 92 GLY A CA 1
ATOM 692 C C . GLY A 1 92 ? 17.549 -2.659 -26.711 1.00 73.75 92 GLY A C 1
ATOM 693 O O . GLY A 1 92 ? 18.377 -2.195 -27.495 1.00 73.75 92 GLY A O 1
ATOM 694 N N . ALA A 1 93 ? 17.194 -3.947 -26.731 1.00 73.75 93 ALA A N 1
ATOM 695 C CA . ALA A 1 93 ? 17.793 -4.931 -27.635 1.00 73.75 93 ALA A CA 1
ATOM 696 C C . ALA A 1 9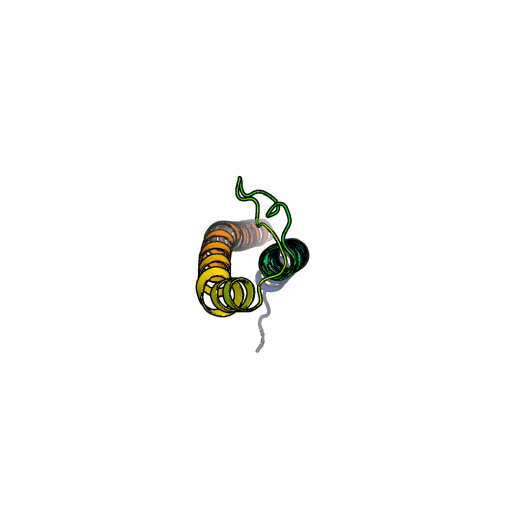3 ? 17.510 -4.633 -29.122 1.00 73.75 93 ALA A C 1
ATOM 698 O O . ALA A 1 93 ? 18.391 -4.789 -29.972 1.00 73.75 93 ALA A O 1
ATOM 699 N N . LEU A 1 94 ? 16.297 -4.175 -29.451 1.00 76.06 94 LEU A N 1
ATOM 700 C CA . LEU A 1 94 ? 15.934 -3.764 -30.813 1.00 76.06 94 LEU A CA 1
ATOM 701 C C . LEU A 1 94 ? 16.689 -2.506 -31.263 1.00 76.06 94 LEU A C 1
ATOM 703 O O . LEU A 1 94 ? 17.120 -2.426 -32.415 1.00 76.06 94 LEU A O 1
ATOM 707 N N . ALA A 1 95 ? 16.861 -1.531 -30.368 1.00 74.25 95 ALA A N 1
ATOM 708 C CA . ALA A 1 95 ? 17.588 -0.301 -30.663 1.00 74.25 95 ALA A CA 1
ATOM 709 C C . ALA A 1 95 ? 19.078 -0.558 -30.945 1.00 74.25 95 ALA A C 1
ATOM 711 O O . ALA A 1 95 ? 19.652 0.088 -31.822 1.00 74.25 95 ALA A O 1
ATOM 712 N N . ASP A 1 96 ? 19.686 -1.517 -30.242 1.00 72.12 96 ASP A N 1
ATOM 713 C CA . ASP A 1 96 ? 21.100 -1.865 -30.410 1.00 72.12 96 ASP A CA 1
ATOM 714 C C . ASP A 1 96 ? 21.358 -2.613 -31.732 1.00 72.12 96 ASP A C 1
ATOM 716 O O . ASP A 1 96 ? 22.337 -2.344 -32.428 1.00 72.12 96 ASP A O 1
ATOM 720 N N . ARG A 1 97 ? 20.422 -3.477 -32.161 1.00 72.69 97 ARG A N 1
ATOM 721 C CA . ARG A 1 97 ? 20.491 -4.154 -33.472 1.00 72.69 97 ARG A CA 1
ATOM 722 C C . ARG A 1 97 ? 20.390 -3.207 -34.666 1.00 72.69 97 ARG A C 1
ATOM 724 O O . ARG A 1 97 ? 20.956 -3.518 -35.700 1.00 72.69 97 ARG A O 1
ATOM 731 N N . ARG A 1 98 ? 19.681 -2.078 -34.548 1.00 73.81 98 ARG A N 1
ATOM 732 C CA . ARG A 1 98 ? 19.558 -1.083 -35.635 1.00 73.81 98 ARG A CA 1
ATOM 733 C C . ARG A 1 98 ? 20.792 -0.189 -35.806 1.00 73.81 98 ARG A C 1
ATOM 735 O O . ARG A 1 98 ? 20.845 0.561 -36.774 1.00 73.81 98 ARG A O 1
ATOM 742 N N . ARG A 1 99 ? 21.726 -0.192 -34.849 1.00 63.66 99 ARG A N 1
ATOM 743 C CA . ARG A 1 99 ? 22.963 0.612 -34.897 1.00 63.66 99 ARG A CA 1
ATOM 744 C C . ARG A 1 99 ? 24.179 -0.151 -35.428 1.00 63.66 99 ARG A C 1
ATOM 746 O O . ARG A 1 99 ? 25.214 0.481 -35.625 1.00 63.66 99 ARG A O 1
ATOM 753 N N . LYS A 1 100 ? 24.067 -1.468 -35.600 1.00 55.47 100 LYS A N 1
ATOM 754 C CA . LYS A 1 100 ? 25.051 -2.310 -36.288 1.00 55.47 100 LYS A CA 1
ATOM 755 C C . LYS A 1 100 ? 24.657 -2.444 -37.750 1.00 55.47 100 LYS A C 1
ATOM 757 O O . LYS A 1 100 ? 25.588 -2.496 -38.575 1.00 55.47 100 LYS A O 1
#